Protein AF-0000000083341001 (afdb_homodimer)

Foldseek 3Di:
DDWDDDDHDIDDDDDDPVCRVVVVVVRVVLNVLLVVPPPDDPVVSSVVSVVVVVVVVVVVVVVVVVVVVVVVVVVVVVVVVVVVVVVVVVD/DDWDDDDHDIDDDDDDPVCRVVVVVVRVVLNVLLVVPPPDDPVVSSVVSVVVVVVVVVVVVVVVVVVVVVVVVVVVVVVVVVVVVVVVVVD

pLDDT: mean 90.73, std 9.86, range [52.62, 98.75]

Nearest PDB structures (foldseek):
  1t3u-assembly1_C  TM=6.783E-01  e=6.587E-04  Pseudomonas aeruginosa PAO1
  4v61-assembly1_AG  TM=4.862E-01  e=5.174E+00  Spinacia oleracea
  1t3u-assembly1_C  TM=6.821E-01  e=6.587E-04  Pseudomonas aeruginosa PAO1
  4v61-assembly1_AG  TM=4.855E-01  e=5.174E+00  Spinacia oleracea

Solvent-accessible surface area (backbone atoms only — not comparable to full-atom values): 10096 Å² total; per-residue (Å²): 115,45,79,46,75,54,95,92,43,78,47,80,39,89,60,54,79,84,49,44,65,52,48,52,49,14,48,50,52,48,52,57,50,47,62,74,46,74,85,48,56,71,57,59,31,44,49,52,42,33,36,51,50,37,34,50,37,52,49,51,53,51,52,50,53,52,50,52,51,52,50,52,51,52,49,52,50,52,50,52,52,54,54,54,53,54,53,58,65,75,93,116,46,78,47,74,54,95,92,43,76,48,78,38,88,58,55,80,86,48,45,65,53,49,52,51,13,47,52,51,47,52,56,51,46,63,74,47,74,85,48,56,71,57,60,31,45,48,51,42,32,37,50,50,38,34,51,36,53,49,49,51,51,51,49,52,51,50,51,51,50,49,51,50,51,50,52,51,53,51,53,53,53,54,54,52,54,55,57,66,77,91

Secondary structure (DSSP, 8-state):
-EEEEETTEEEEE---HHHHHHHHHHHHHHHHHHTT-TTS-HHHHHHHHHHHHHHHHHHHHHHHHHHHHHHHHHHHHHHHHHHHHHHHHH-/-EEEEETTEEEEE---HHHHHHHHHHHHHHHHHHTT-TTS-HHHHHHHHHHHHHHHHHHHHHHHHHHHHHHHHHHHHHHHHHHHHHHHHH-

InterPro domains:
  IPR007838 Cell division protein ZapA-like [PF05164] (3-80)
  IPR036192 Cell division protein ZapA-like superfamily [SSF102829] (2-81)
  IPR042233 Cell division protein ZapA, N-terminal [G3DSA:3.30.160.880] (1-46)

Sequence (182 aa):
MLTLTLMDSTFEFDCEDHEREKLIEAATMLEDKLEQLPTMKDKNKVLMTALNICFDYLTLKEDTLAYTERLEGQIQQMMTQVASESEKDSAMLTLTLMDSTFEFDCEDHEREKLIEAATMLEDKLEQLPTMKDKNKVLMTALNICFDYLTLKEDTLAYTERLEGQIQQMMTQVASESEKDSA

Structure (mmCIF, N/CA/C/O backbone):
data_AF-0000000083341001-model_v1
#
loop_
_entity.id
_entity.type
_entity.pdbx_description
1 polymer 'Cell division protein ZapA'
#
loop_
_atom_site.group_PDB
_atom_site.id
_atom_site.type_symbol
_atom_site.label_atom_id
_atom_site.label_alt_id
_atom_site.label_comp_id
_atom_site.label_asym_id
_atom_site.label_entity_id
_atom_site.label_seq_id
_atom_site.pdbx_PDB_ins_code
_atom_site.Cartn_x
_atom_site.Cartn_y
_atom_site.Cartn_z
_atom_site.occupancy
_atom_site.B_iso_or_equiv
_atom_site.auth_seq_id
_atom_site.auth_comp_id
_atom_site.auth_asym_id
_atom_site.auth_atom_id
_atom_site.pdbx_PDB_model_num
ATOM 1 N N . MET A 1 1 ? 23.734 -7.242 -5.336 1 89.31 1 MET A N 1
ATOM 2 C CA . MET A 1 1 ? 22.734 -8.219 -5.754 1 89.31 1 MET A CA 1
ATOM 3 C C . MET A 1 1 ? 22.031 -8.82 -4.543 1 89.31 1 MET A C 1
ATOM 5 O O . MET A 1 1 ? 22.656 -9.086 -3.52 1 89.31 1 MET A O 1
ATOM 9 N N . LEU A 1 2 ? 20.688 -8.891 -4.523 1 93.75 2 LEU A N 1
ATOM 10 C CA . LEU A 1 2 ? 19.875 -9.461 -3.461 1 93.75 2 LEU A CA 1
ATOM 11 C C . LEU A 1 2 ? 19.062 -10.648 -3.979 1 93.75 2 LEU A C 1
ATOM 13 O O . LEU A 1 2 ? 18.438 -10.562 -5.035 1 93.75 2 LEU A O 1
ATOM 17 N N . THR A 1 3 ? 19.25 -11.766 -3.238 1 96.5 3 THR A N 1
ATOM 18 C CA . THR A 1 3 ? 18.516 -12.969 -3.6 1 96.5 3 THR A CA 1
ATOM 19 C C . THR A 1 3 ? 17.359 -13.203 -2.623 1 96.5 3 THR A C 1
ATOM 21 O O . THR A 1 3 ? 17.562 -13.227 -1.408 1 96.5 3 THR A O 1
ATOM 24 N N . LEU A 1 4 ? 16.172 -13.352 -3.213 1 97.19 4 LEU A N 1
ATOM 25 C CA . LEU A 1 4 ? 15 -13.617 -2.385 1 97.19 4 LEU A CA 1
ATOM 26 C C . LEU A 1 4 ? 14.297 -14.898 -2.834 1 97.19 4 LEU A C 1
ATOM 28 O O . LEU A 1 4 ? 14.125 -15.125 -4.035 1 97.19 4 LEU A O 1
ATOM 32 N N . THR A 1 5 ? 13.969 -15.742 -1.81 1 96.75 5 THR A N 1
ATOM 33 C CA . THR A 1 5 ? 13.18 -16.938 -2.084 1 96.75 5 THR A CA 1
ATOM 34 C C . THR A 1 5 ? 11.773 -16.797 -1.511 1 96.75 5 THR A C 1
ATOM 36 O O . THR A 1 5 ? 11.602 -16.578 -0.311 1 96.75 5 THR A O 1
ATOM 39 N N . LEU A 1 6 ? 10.828 -16.875 -2.42 1 96.75 6 LEU A N 1
ATOM 40 C CA . LEU A 1 6 ? 9.422 -16.812 -2.059 1 96.75 6 LEU A CA 1
ATOM 41 C C . LEU A 1 6 ? 8.703 -18.094 -2.432 1 96.75 6 LEU A C 1
ATOM 43 O O . LEU A 1 6 ? 8.633 -18.453 -3.609 1 96.75 6 LEU A O 1
ATOM 47 N N . MET A 1 7 ? 8.062 -18.719 -1.38 1 94.06 7 MET A N 1
ATOM 48 C CA . MET A 1 7 ? 7.504 -20.062 -1.562 1 94.06 7 MET A CA 1
ATOM 49 C C . MET A 1 7 ? 8.539 -21 -2.168 1 94.06 7 MET A C 1
ATOM 51 O O . MET A 1 7 ? 9.578 -21.266 -1.556 1 94.06 7 MET A O 1
ATOM 55 N N . ASP A 1 8 ? 8.438 -21.406 -3.348 1 93.19 8 ASP A N 1
ATOM 56 C CA . ASP A 1 8 ? 9.398 -22.312 -3.961 1 93.19 8 ASP A CA 1
ATOM 57 C C . ASP A 1 8 ? 10.125 -21.656 -5.125 1 93.19 8 ASP A C 1
ATOM 59 O O . ASP A 1 8 ? 10.797 -22.328 -5.914 1 93.19 8 ASP A O 1
ATOM 63 N N . SER A 1 9 ? 10.047 -20.328 -5.238 1 94.75 9 SER A N 1
ATOM 64 C CA . SER A 1 9 ? 10.664 -19.562 -6.316 1 94.75 9 SER A CA 1
ATOM 65 C C . SER A 1 9 ? 11.742 -18.625 -5.781 1 94.75 9 SER A C 1
ATOM 67 O O . SER A 1 9 ? 11.57 -18.016 -4.734 1 94.75 9 SER A O 1
ATOM 69 N N . THR A 1 10 ? 12.875 -18.547 -6.562 1 96.31 10 THR A N 1
ATOM 70 C CA . THR A 1 10 ? 13.992 -17.688 -6.168 1 96.31 10 THR A CA 1
ATOM 71 C C . THR A 1 10 ? 14.203 -16.578 -7.188 1 96.31 10 THR A C 1
ATOM 73 O O . THR A 1 10 ? 14.18 -16.828 -8.398 1 96.31 10 THR A O 1
ATOM 76 N N . PHE A 1 11 ? 14.375 -15.344 -6.66 1 95.19 11 PHE A N 1
ATOM 77 C CA . PHE A 1 11 ? 14.547 -14.148 -7.484 1 95.19 11 PHE A CA 1
ATOM 78 C C . PHE A 1 11 ? 15.844 -13.43 -7.133 1 95.19 11 PHE A C 1
ATOM 80 O O . PHE A 1 11 ? 16.25 -13.406 -5.965 1 95.19 11 PHE A O 1
ATOM 87 N N . GLU A 1 12 ? 16.5 -12.805 -8.156 1 95.19 12 GLU A N 1
ATOM 88 C CA . GLU A 1 12 ? 17.688 -11.984 -7.98 1 95.19 12 GLU A CA 1
ATOM 89 C C . GLU A 1 12 ? 17.406 -10.523 -8.336 1 95.19 12 GLU A C 1
ATOM 91 O O . GLU A 1 12 ? 16.859 -10.234 -9.398 1 95.19 12 GLU A O 1
ATOM 96 N N . PHE A 1 13 ? 17.766 -9.68 -7.441 1 94.19 13 PHE A N 1
ATOM 97 C CA . PHE A 1 13 ? 17.516 -8.258 -7.625 1 94.19 13 PHE A CA 1
ATOM 98 C C . PHE A 1 13 ? 18.828 -7.473 -7.609 1 94.19 13 PHE A C 1
ATOM 100 O O . PHE A 1 13 ? 19.688 -7.699 -6.754 1 94.19 13 PHE A O 1
ATOM 107 N N . ASP A 1 14 ? 18.953 -6.629 -8.695 1 91.88 14 ASP A N 1
ATOM 108 C CA . ASP A 1 14 ? 19.953 -5.574 -8.641 1 91.88 14 ASP A CA 1
ATOM 109 C C . ASP A 1 14 ? 19.422 -4.34 -7.918 1 91.88 14 ASP A C 1
ATOM 111 O O . ASP A 1 14 ? 18.562 -3.635 -8.445 1 91.88 14 ASP A O 1
ATOM 115 N N . CYS A 1 15 ? 19.688 -4.195 -6.711 1 88.56 15 CYS A N 1
ATOM 116 C CA . CYS A 1 15 ? 19.094 -3.096 -5.953 1 88.56 15 CYS A CA 1
ATOM 117 C C . CYS A 1 15 ? 20.172 -2.217 -5.332 1 88.56 15 CYS A C 1
ATOM 119 O O . CYS A 1 15 ? 21.281 -2.68 -5.078 1 88.56 15 CYS A O 1
ATOM 121 N N . GLU A 1 16 ? 19.797 -0.986 -5.281 1 91.25 16 GLU A N 1
ATOM 122 C CA . GLU A 1 16 ? 20.641 -0.056 -4.543 1 91.25 16 GLU A CA 1
ATOM 123 C C . GLU A 1 16 ? 20.625 -0.362 -3.049 1 91.25 16 GLU A C 1
ATOM 125 O O . GLU A 1 16 ? 19.641 -0.894 -2.527 1 91.25 16 GLU A O 1
ATOM 130 N N . ASP A 1 17 ? 21.688 0.105 -2.414 1 90.75 17 ASP A N 1
ATOM 131 C CA . ASP A 1 17 ? 21.859 -0.175 -0.993 1 90.75 17 ASP A CA 1
ATOM 132 C C . ASP A 1 17 ? 20.703 0.376 -0.177 1 90.75 17 ASP A C 1
ATOM 134 O O . ASP A 1 17 ? 20.25 -0.263 0.774 1 90.75 17 ASP A O 1
ATOM 138 N N . HIS A 1 18 ? 20.172 1.451 -0.576 1 90.31 18 HIS A N 1
ATOM 139 C CA . HIS A 1 18 ? 19.141 2.131 0.21 1 90.31 18 HIS A CA 1
ATOM 140 C C . HIS A 1 18 ? 17.797 1.45 0.056 1 90.31 18 HIS A C 1
ATOM 142 O O . HIS A 1 18 ? 16.891 1.67 0.864 1 90.31 18 HIS A O 1
ATOM 148 N N . GLU A 1 19 ? 17.594 0.64 -0.913 1 92.94 19 GLU A N 1
ATOM 149 C CA . GLU A 1 19 ? 16.328 -0.044 -1.143 1 92.94 19 GLU A CA 1
ATOM 150 C C . GLU A 1 19 ? 16.359 -1.473 -0.607 1 92.94 19 GLU A C 1
ATOM 152 O O . GLU A 1 19 ? 15.32 -2.111 -0.453 1 92.94 19 GLU A O 1
ATOM 157 N N . ARG A 1 20 ? 17.469 -1.938 -0.366 1 95.06 20 ARG A N 1
ATOM 158 C CA . ARG A 1 20 ? 17.703 -3.332 0.001 1 95.06 20 ARG A CA 1
ATOM 159 C C . ARG A 1 20 ? 16.844 -3.723 1.208 1 95.06 20 ARG A C 1
ATOM 161 O O . ARG A 1 20 ? 16.141 -4.73 1.178 1 95.06 20 ARG A O 1
ATOM 168 N N . GLU A 1 21 ? 17 -2.992 2.285 1 95.69 21 GLU A N 1
ATOM 169 C CA . GLU A 1 21 ? 16.25 -3.285 3.51 1 95.69 21 GLU A CA 1
ATOM 170 C C . GLU A 1 21 ? 14.75 -3.283 3.256 1 95.69 21 GLU A C 1
ATOM 172 O O . GLU A 1 21 ? 14.031 -4.145 3.766 1 95.69 21 GLU A O 1
ATOM 177 N N . LYS A 1 22 ? 14.289 -2.336 2.527 1 96.62 22 LYS A N 1
ATOM 178 C CA . LYS A 1 22 ? 12.867 -2.232 2.221 1 96.62 22 LYS A CA 1
ATOM 179 C C . LYS A 1 22 ? 12.398 -3.426 1.396 1 96.62 22 LYS A C 1
ATOM 181 O O . LYS A 1 22 ? 11.281 -3.92 1.592 1 96.62 22 LYS A O 1
ATOM 186 N N . LEU A 1 23 ? 13.234 -3.861 0.488 1 97.19 23 LEU A N 1
ATOM 187 C CA . LEU A 1 23 ? 12.898 -5.027 -0.324 1 97.19 23 LEU A CA 1
ATOM 188 C C . LEU A 1 23 ? 12.805 -6.281 0.538 1 97.19 23 LEU A C 1
ATOM 190 O O . LEU A 1 23 ? 11.93 -7.121 0.322 1 97.19 23 LEU A O 1
ATOM 194 N N . ILE A 1 24 ? 13.656 -6.406 1.471 1 97.69 24 ILE A N 1
ATOM 195 C CA . ILE A 1 24 ? 13.633 -7.531 2.398 1 97.69 24 ILE A CA 1
ATOM 196 C C . ILE A 1 24 ? 12.367 -7.48 3.246 1 97.69 24 ILE A C 1
ATOM 198 O O . ILE A 1 24 ? 11.719 -8.508 3.469 1 97.69 24 ILE A O 1
ATOM 202 N N . GLU A 1 25 ? 12.047 -6.336 3.701 1 98.12 25 GLU A N 1
ATOM 203 C CA . GLU A 1 25 ? 10.812 -6.152 4.461 1 98.12 25 GLU A CA 1
ATOM 204 C C . GLU A 1 25 ? 9.586 -6.516 3.627 1 98.12 25 GLU A C 1
ATOM 206 O O . GLU A 1 25 ? 8.648 -7.133 4.129 1 98.12 25 GLU A O 1
ATOM 211 N N . ALA A 1 26 ? 9.578 -6.051 2.402 1 98.44 26 ALA A N 1
ATOM 212 C CA . ALA A 1 26 ? 8.5 -6.375 1.48 1 98.44 26 ALA A CA 1
ATOM 213 C C . ALA A 1 26 ? 8.352 -7.883 1.313 1 98.44 26 ALA A C 1
ATOM 215 O O . ALA A 1 26 ? 7.234 -8.414 1.341 1 98.44 26 ALA A O 1
ATOM 216 N N . ALA A 1 27 ? 9.461 -8.562 1.134 1 98.44 27 ALA A N 1
ATOM 217 C CA . ALA A 1 27 ? 9.461 -10.016 1.004 1 98.44 27 ALA A CA 1
ATOM 218 C C . ALA A 1 27 ? 8.898 -10.68 2.26 1 98.44 27 ALA A C 1
ATOM 220 O O . ALA A 1 27 ? 8.102 -11.617 2.172 1 98.44 27 ALA A O 1
ATOM 221 N N . THR A 1 28 ? 9.336 -10.234 3.391 1 98.25 28 THR A N 1
ATOM 222 C CA . THR A 1 28 ? 8.867 -10.75 4.672 1 98.25 28 THR A CA 1
ATOM 223 C C . THR A 1 28 ? 7.363 -10.539 4.82 1 98.25 28 THR A C 1
ATOM 225 O O . THR A 1 28 ? 6.645 -11.438 5.25 1 98.25 28 THR A O 1
ATOM 228 N N . MET A 1 29 ? 6.914 -9.352 4.465 1 98.44 29 MET A N 1
ATOM 229 C CA . MET A 1 29 ? 5.484 -9.039 4.5 1 98.44 29 MET A CA 1
ATOM 230 C C . MET A 1 29 ? 4.699 -10 3.615 1 98.44 29 MET A C 1
ATOM 232 O O . MET A 1 29 ? 3.662 -10.523 4.027 1 98.44 29 MET A O 1
ATOM 236 N N . LEU A 1 30 ? 5.176 -10.18 2.404 1 98.5 30 LEU A N 1
ATOM 237 C CA . LEU A 1 30 ? 4.512 -11.086 1.473 1 98.5 30 LEU A CA 1
ATOM 238 C C . LEU A 1 30 ? 4.453 -12.5 2.037 1 98.5 30 LEU A C 1
ATOM 240 O O . LEU A 1 30 ? 3.402 -13.141 2.006 1 98.5 30 LEU A O 1
ATOM 244 N N . GLU A 1 31 ? 5.52 -13 2.58 1 97.12 31 GLU A N 1
ATOM 245 C CA . GLU A 1 31 ? 5.566 -14.336 3.17 1 97.12 31 GLU A CA 1
ATOM 246 C C . GLU A 1 31 ? 4.551 -14.469 4.305 1 97.12 31 GLU A C 1
ATOM 248 O O . GLU A 1 31 ? 3.861 -15.484 4.402 1 97.12 31 GLU A O 1
ATOM 253 N N . ASP A 1 32 ? 4.516 -13.523 5.125 1 97.31 32 ASP A N 1
ATOM 254 C CA . ASP A 1 32 ? 3.572 -13.523 6.238 1 97.31 32 ASP A CA 1
ATOM 255 C C . ASP A 1 32 ? 2.131 -13.578 5.738 1 97.31 32 ASP A C 1
ATOM 257 O O . ASP A 1 32 ? 1.303 -14.297 6.297 1 97.31 32 ASP A O 1
ATOM 261 N N . LYS A 1 33 ? 1.855 -12.844 4.734 1 96.94 33 LYS A N 1
ATOM 262 C CA . LYS A 1 33 ? 0.501 -12.789 4.191 1 96.94 33 LYS A CA 1
ATOM 263 C C . LYS A 1 33 ? 0.133 -14.094 3.496 1 96.94 33 LYS A C 1
ATOM 265 O O . LYS A 1 33 ? -1.021 -14.523 3.541 1 96.94 33 LYS A O 1
ATOM 270 N N . LEU A 1 34 ? 1.081 -14.602 2.812 1 97 34 LEU A N 1
ATOM 271 C CA . LEU A 1 34 ? 0.865 -15.883 2.158 1 97 34 LEU A CA 1
ATOM 272 C C . LEU A 1 34 ? 0.53 -16.969 3.18 1 97 34 LEU A C 1
ATOM 274 O O . LEU A 1 34 ? -0.275 -17.859 2.904 1 97 34 LEU A O 1
ATOM 278 N N . GLU A 1 35 ? 1.091 -16.891 4.328 1 94 35 GLU A N 1
ATOM 279 C CA . GLU A 1 35 ? 0.898 -17.875 5.387 1 94 35 GLU A CA 1
ATOM 280 C C . GLU A 1 35 ? -0.522 -17.812 5.945 1 94 35 GLU A C 1
ATOM 282 O O . GLU A 1 35 ? -0.975 -18.75 6.605 1 94 35 GLU A O 1
ATOM 287 N N . GLN A 1 36 ? -1.185 -16.812 5.629 1 92.5 36 GLN A N 1
ATOM 288 C CA . GLN A 1 36 ? -2.545 -16.641 6.129 1 92.5 36 GLN A CA 1
ATOM 289 C C . GLN A 1 36 ? -3.543 -17.438 5.285 1 92.5 36 GLN A C 1
ATOM 291 O O . GLN A 1 36 ? -4.695 -17.609 5.684 1 92.5 36 GLN A O 1
ATOM 296 N N . LEU A 1 37 ? -3.162 -17.859 4.113 1 91.38 37 LEU A N 1
ATOM 297 C CA . LEU A 1 37 ? -4.004 -18.641 3.225 1 91.38 37 LEU A CA 1
ATOM 298 C C . LEU A 1 37 ? -3.4 -20.031 2.994 1 91.38 37 LEU A C 1
ATOM 300 O O . LEU A 1 37 ? -3.045 -20.375 1.865 1 91.38 37 LEU A O 1
ATOM 304 N N . PRO A 1 38 ? -3.428 -20.906 3.943 1 83.75 38 PRO A N 1
ATOM 305 C CA . PRO A 1 38 ? -2.67 -22.156 3.883 1 83.75 38 PRO A CA 1
ATOM 306 C C . PRO A 1 38 ? -3.336 -23.219 3 1 83.75 38 PRO A C 1
ATOM 308 O O . PRO A 1 38 ? -2.658 -24.094 2.467 1 83.75 38 PRO A O 1
ATOM 311 N N . THR A 1 39 ? -4.547 -23.172 2.758 1 86.62 39 THR A N 1
ATOM 312 C CA . THR A 1 39 ? -5.238 -24.281 2.113 1 86.62 39 THR A CA 1
ATOM 313 C C . THR A 1 39 ? -5.43 -24.016 0.625 1 86.62 39 THR A C 1
ATOM 315 O O . THR A 1 39 ? -5.852 -24.891 -0.125 1 86.62 39 THR A O 1
ATOM 318 N N . MET A 1 40 ? -5.035 -22.953 0.126 1 86.19 40 MET A N 1
ATOM 319 C CA . MET A 1 40 ? -5.262 -22.578 -1.27 1 86.19 40 MET A CA 1
ATOM 320 C C . MET A 1 40 ? -4.125 -23.078 -2.154 1 86.19 40 MET A C 1
ATOM 322 O O . MET A 1 40 ? -2.98 -23.172 -1.706 1 86.19 40 MET A O 1
ATOM 326 N N . LYS A 1 41 ? -4.527 -23.453 -3.42 1 89.5 41 LYS A N 1
ATOM 327 C CA . LYS A 1 41 ? -3.482 -23.766 -4.387 1 89.5 41 LYS A CA 1
ATOM 328 C C . LYS A 1 41 ? -2.494 -22.609 -4.527 1 89.5 41 LYS A C 1
ATOM 330 O O . LYS A 1 41 ? -2.875 -21.438 -4.402 1 89.5 41 LYS A O 1
ATOM 335 N N . ASP A 1 42 ? -1.199 -23.016 -4.91 1 90.12 42 ASP A N 1
ATOM 336 C CA . ASP A 1 42 ? -0.099 -22.047 -4.848 1 90.12 42 ASP A CA 1
ATOM 337 C C . ASP A 1 42 ? -0.405 -20.812 -5.68 1 90.12 42 ASP A C 1
ATOM 339 O O . ASP A 1 42 ? -0.327 -19.688 -5.18 1 90.12 42 ASP A O 1
ATOM 343 N N . LYS A 1 43 ? -0.796 -20.984 -6.949 1 92.5 43 LYS A N 1
ATOM 344 C CA . LYS A 1 43 ? -1.04 -19.812 -7.805 1 92.5 43 LYS A CA 1
ATOM 345 C C . LYS A 1 43 ? -2.201 -18.984 -7.273 1 92.5 43 LYS A C 1
ATOM 347 O O . LYS A 1 43 ? -2.115 -17.75 -7.23 1 92.5 43 LYS A O 1
ATOM 352 N N . ASN A 1 44 ? -3.285 -19.641 -6.902 1 94.75 44 ASN A N 1
ATOM 353 C CA . ASN A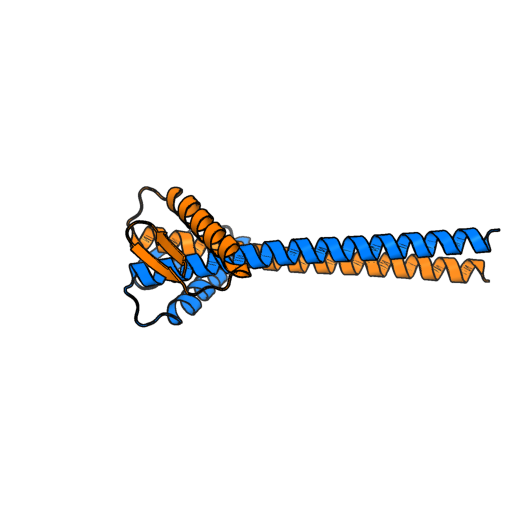 1 44 ? -4.457 -18.953 -6.375 1 94.75 44 ASN A CA 1
ATOM 354 C C . ASN A 1 44 ? -4.148 -18.234 -5.059 1 94.75 44 ASN A C 1
ATOM 356 O O . ASN A 1 44 ? -4.645 -17.141 -4.805 1 94.75 44 ASN A O 1
ATOM 360 N N . LYS A 1 45 ? -3.379 -18.906 -4.254 1 96.25 45 LYS A N 1
ATOM 361 C CA . LYS A 1 45 ? -2.938 -18.328 -2.988 1 96.25 45 LYS A CA 1
ATOM 362 C C . LYS A 1 45 ? -2.207 -17 -3.211 1 96.25 45 LYS A C 1
ATOM 364 O O . LYS A 1 45 ? -2.479 -16.016 -2.527 1 96.25 45 LYS A O 1
ATOM 369 N N . VAL A 1 46 ? -1.292 -17 -4.078 1 97.5 46 VAL A N 1
ATOM 370 C CA . VAL A 1 46 ? -0.485 -15.828 -4.367 1 97.5 46 VAL A CA 1
ATOM 371 C C . VAL A 1 46 ? -1.369 -14.727 -4.949 1 97.5 46 VAL A C 1
ATOM 373 O O . VAL A 1 46 ? -1.239 -13.555 -4.582 1 97.5 46 VAL A O 1
ATOM 376 N N . LEU A 1 47 ? -2.281 -15.094 -5.867 1 97.44 47 LEU A N 1
ATOM 377 C CA . LEU A 1 47 ? -3.18 -14.125 -6.488 1 97.44 47 LEU A CA 1
ATOM 378 C C . LEU A 1 47 ? -4.066 -13.461 -5.445 1 97.44 47 LEU A C 1
ATOM 380 O O . LEU A 1 47 ? -4.246 -12.242 -5.465 1 97.44 47 LEU A O 1
ATOM 384 N N . MET A 1 48 ? -4.562 -14.195 -4.594 1 96.94 48 MET A N 1
ATOM 385 C CA . MET A 1 48 ? -5.434 -13.68 -3.543 1 96.94 48 MET A CA 1
ATOM 386 C C . MET A 1 48 ? -4.672 -12.742 -2.609 1 96.94 48 MET A C 1
ATOM 388 O O . MET A 1 48 ? -5.176 -11.688 -2.236 1 96.94 48 MET A O 1
ATOM 392 N N . THR A 1 49 ? -3.521 -13.18 -2.225 1 98.19 49 THR A N 1
ATOM 393 C CA . THR A 1 49 ? -2.682 -12.344 -1.372 1 98.19 49 THR A CA 1
ATOM 394 C C . THR A 1 49 ? -2.354 -11.023 -2.062 1 98.19 49 THR A C 1
ATOM 396 O O . THR A 1 49 ? -2.455 -9.953 -1.45 1 98.19 49 THR A O 1
ATOM 399 N N . ALA A 1 50 ? -1.948 -11.078 -3.328 1 98.56 50 ALA A N 1
ATOM 400 C CA . ALA A 1 50 ? -1.639 -9.891 -4.113 1 98.56 50 ALA A CA 1
ATOM 401 C C . ALA A 1 50 ? -2.836 -8.945 -4.168 1 98.56 50 ALA A C 1
ATOM 403 O O . ALA A 1 50 ? -2.684 -7.727 -4.012 1 98.56 50 ALA A O 1
ATOM 404 N N . LEU A 1 51 ? -4.004 -9.523 -4.426 1 98.25 51 LEU A N 1
ATOM 405 C CA . LEU A 1 51 ? -5.223 -8.727 -4.461 1 98.25 51 LEU A CA 1
ATOM 406 C C . LEU A 1 51 ? -5.441 -8.008 -3.135 1 98.25 51 LEU A C 1
ATOM 408 O O . LEU A 1 51 ? -5.77 -6.816 -3.113 1 98.25 51 LEU A O 1
ATOM 412 N N . ASN A 1 52 ? -5.293 -8.727 -2.088 1 97.31 52 ASN A N 1
ATOM 413 C CA . ASN A 1 52 ? -5.457 -8.148 -0.757 1 97.31 52 ASN A CA 1
ATOM 414 C C . ASN A 1 52 ? -4.449 -7.031 -0.5 1 97.31 52 ASN A C 1
ATOM 416 O O . ASN A 1 52 ? -4.785 -6.02 0.118 1 97.31 52 ASN A O 1
ATOM 420 N N . ILE A 1 53 ? -3.256 -7.211 -0.917 1 98.62 53 ILE A N 1
ATOM 421 C CA . ILE A 1 53 ? -2.232 -6.188 -0.734 1 98.62 53 ILE A CA 1
ATOM 422 C C . ILE A 1 53 ? -2.588 -4.949 -1.556 1 98.62 53 ILE A C 1
ATOM 424 O O . ILE A 1 53 ? -2.393 -3.82 -1.103 1 98.62 53 ILE A O 1
ATOM 428 N N . CYS A 1 54 ? -3.059 -5.145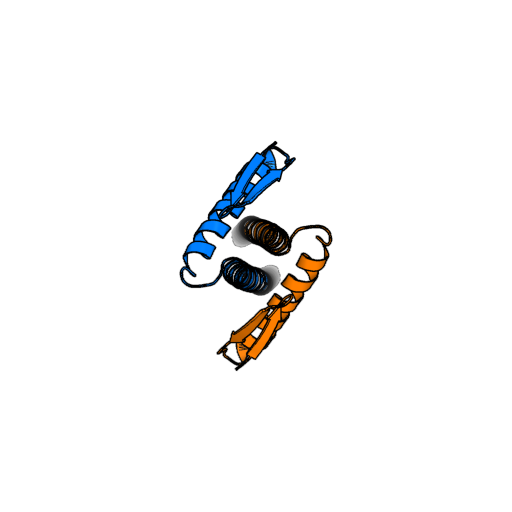 -2.783 1 98.75 54 CYS A N 1
ATOM 429 C CA . CYS A 1 54 ? -3.545 -4.02 -3.574 1 98.75 54 CYS A CA 1
ATOM 430 C C . CYS A 1 54 ? -4.645 -3.266 -2.836 1 98.75 54 CYS A C 1
ATOM 432 O O . CYS A 1 54 ? -4.656 -2.033 -2.818 1 98.75 54 CYS A O 1
ATOM 434 N N . PHE A 1 55 ? -5.559 -3.975 -2.285 1 98.19 55 PHE A N 1
ATOM 435 C CA . PHE A 1 55 ? -6.648 -3.375 -1.524 1 98.19 55 PHE A CA 1
ATOM 436 C C . PHE A 1 55 ? -6.109 -2.551 -0.362 1 98.19 55 PHE A C 1
ATOM 438 O O . PHE A 1 55 ? -6.539 -1.415 -0.146 1 98.19 55 PHE A O 1
ATOM 445 N N . ASP A 1 56 ? -5.156 -3.107 0.376 1 98.12 56 ASP A N 1
ATOM 446 C CA . ASP A 1 56 ? -4.527 -2.416 1.496 1 98.12 56 ASP A CA 1
ATOM 447 C C . ASP A 1 56 ? -3.814 -1.148 1.028 1 98.12 56 ASP A C 1
ATOM 449 O O . ASP A 1 56 ? -3.867 -0.117 1.701 1 98.12 56 ASP A O 1
ATOM 453 N N . TYR A 1 57 ? -3.107 -1.293 -0.031 1 98.5 57 TYR A N 1
ATOM 454 C CA . TYR A 1 57 ? -2.383 -0.161 -0.597 1 98.5 57 TYR A CA 1
ATOM 455 C C . TYR A 1 57 ? -3.332 0.98 -0.939 1 98.5 57 TYR A C 1
ATOM 457 O O . TYR A 1 57 ? -3.098 2.129 -0.558 1 98.5 57 TYR A O 1
ATOM 465 N N . LEU A 1 58 ? -4.375 0.678 -1.654 1 98.19 58 LEU A N 1
ATOM 466 C CA . LEU A 1 58 ? -5.348 1.682 -2.066 1 98.19 58 LEU A CA 1
ATOM 467 C C . LEU A 1 58 ? -6.039 2.301 -0.856 1 98.19 58 LEU A C 1
ATOM 469 O O . LEU A 1 58 ? -6.297 3.506 -0.833 1 98.19 58 LEU A O 1
ATOM 473 N N . THR A 1 59 ? -6.379 1.458 0.098 1 97.69 59 THR A N 1
ATOM 474 C CA . THR A 1 59 ? -6.992 1.94 1.33 1 97.69 59 THR A CA 1
ATOM 475 C C . THR A 1 59 ? -6.062 2.912 2.053 1 97.69 59 THR A C 1
ATOM 477 O O . THR A 1 59 ? -6.492 3.984 2.482 1 97.69 59 THR A O 1
ATOM 480 N N . LEU A 1 60 ? -4.809 2.533 2.197 1 97.38 60 LEU A N 1
ATOM 481 C CA . LEU A 1 60 ? -3.822 3.404 2.824 1 97.38 60 LEU A CA 1
ATOM 482 C C . LEU A 1 60 ? -3.719 4.73 2.084 1 97.38 60 LEU A C 1
ATOM 484 O O . LEU A 1 60 ? -3.67 5.793 2.707 1 97.38 60 LEU A O 1
ATOM 488 N N . LYS A 1 61 ? -3.633 4.68 0.815 1 96.81 61 LYS A N 1
ATOM 489 C CA . LYS A 1 61 ? -3.525 5.875 -0.016 1 96.81 61 LYS A CA 1
ATOM 490 C C . LYS A 1 61 ? -4.711 6.809 0.212 1 96.81 61 LYS A C 1
ATOM 492 O O . LYS A 1 61 ? -4.531 8.016 0.377 1 96.81 61 LYS A O 1
ATOM 497 N N . GLU A 1 62 ? -5.871 6.23 0.212 1 96.19 62 GLU A N 1
ATOM 498 C CA . GLU A 1 62 ? -7.09 7.016 0.417 1 96.19 62 GLU A CA 1
ATOM 499 C C . GLU A 1 62 ? -7.125 7.621 1.816 1 96.19 62 GLU A C 1
ATOM 501 O O . GLU A 1 62 ? -7.477 8.789 1.982 1 96.19 62 GLU A O 1
ATOM 506 N N . ASP A 1 63 ? -6.828 6.801 2.799 1 95.5 63 ASP A N 1
ATOM 507 C CA . ASP A 1 63 ? -6.797 7.273 4.18 1 95.5 63 ASP A CA 1
ATOM 508 C C . ASP A 1 63 ? -5.797 8.414 4.348 1 95.5 63 ASP A C 1
ATOM 510 O O . ASP A 1 63 ? -6.062 9.383 5.07 1 95.5 63 ASP A O 1
ATOM 514 N N . THR A 1 64 ? -4.66 8.273 3.76 1 94.06 64 THR A N 1
ATOM 515 C CA . THR A 1 64 ? -3.613 9.281 3.826 1 94.06 64 THR A CA 1
ATOM 516 C C . THR A 1 64 ? -4.09 10.594 3.213 1 94.06 64 THR A C 1
ATOM 518 O O . THR A 1 64 ? -3.887 11.664 3.791 1 94.06 64 THR A O 1
ATOM 521 N N . LEU A 1 65 ? -4.707 10.516 2.078 1 93.06 65 LEU A N 1
ATOM 522 C CA . LEU A 1 65 ? -5.223 11.703 1.405 1 93.06 65 LEU A CA 1
ATOM 523 C C . LEU A 1 65 ? -6.285 12.391 2.256 1 93.06 65 LEU A C 1
ATOM 525 O O . LEU A 1 65 ? -6.254 13.609 2.422 1 93.06 65 LEU A O 1
ATOM 529 N N . ALA A 1 66 ? -7.137 11.609 2.82 1 94.31 66 ALA A N 1
ATOM 530 C CA . ALA A 1 66 ? -8.195 12.148 3.666 1 94.31 66 ALA A CA 1
ATOM 531 C C . ALA A 1 66 ? -7.617 12.82 4.91 1 94.31 66 ALA A C 1
ATOM 533 O O . ALA A 1 66 ? -8.07 13.898 5.309 1 94.31 66 ALA A O 1
ATOM 534 N N . TYR A 1 67 ? -6.699 12.188 5.512 1 92.25 67 TYR A N 1
ATOM 535 C CA . TYR A 1 67 ? -6.062 12.719 6.711 1 92.25 67 TYR A CA 1
ATOM 536 C C . TYR A 1 67 ? -5.344 14.031 6.414 1 92.25 67 TYR A C 1
ATOM 538 O O . TYR A 1 67 ? -5.453 14.992 7.176 1 92.25 67 TYR A O 1
ATOM 546 N N . THR A 1 68 ? -4.582 14.023 5.383 1 89.69 68 THR A N 1
ATOM 547 C CA . THR A 1 68 ? -3.84 15.219 4.984 1 89.69 68 THR A CA 1
ATOM 548 C C . THR A 1 68 ? -4.789 16.375 4.715 1 89.69 68 THR A C 1
ATOM 550 O O . THR A 1 68 ? -4.516 17.516 5.113 1 89.69 68 THR A O 1
ATOM 553 N N . GLU A 1 69 ? -5.824 16.094 4.02 1 91.94 69 GLU A N 1
ATOM 554 C CA . GLU A 1 69 ? -6.824 17.109 3.734 1 91.94 69 GLU A CA 1
ATOM 555 C C . GLU A 1 69 ? -7.43 17.672 5.02 1 91.94 69 GLU A C 1
ATOM 557 O O . GLU A 1 69 ? -7.621 18.875 5.148 1 91.94 69 GLU A O 1
ATOM 562 N N . ARG A 1 70 ? -7.723 16.781 5.891 1 92.44 70 ARG A N 1
ATOM 563 C CA . ARG A 1 70 ? -8.281 17.188 7.172 1 92.44 70 ARG A CA 1
ATOM 564 C C . ARG A 1 70 ? -7.301 18.062 7.945 1 92.44 70 ARG A C 1
ATOM 566 O O . ARG A 1 70 ? -7.684 19.094 8.492 1 92.44 70 ARG A O 1
ATOM 573 N N . LEU A 1 71 ? -6.09 17.672 7.973 1 87.88 71 LEU A N 1
ATOM 574 C CA . LEU A 1 71 ? -5.055 18.422 8.68 1 87.88 71 LEU A CA 1
ATOM 575 C C . LEU A 1 71 ? -4.855 19.797 8.055 1 87.88 71 LEU A C 1
ATOM 577 O O . LEU A 1 71 ? -4.719 20.797 8.766 1 87.88 71 LEU A O 1
ATOM 581 N N . GLU A 1 72 ? -4.801 19.812 6.789 1 86.69 72 GLU A N 1
ATOM 582 C CA . GLU A 1 72 ? -4.66 21.078 6.078 1 86.69 72 GLU A CA 1
ATOM 583 C C . GLU A 1 72 ? -5.82 22.016 6.387 1 86.69 72 GLU A C 1
ATOM 585 O O . GLU A 1 72 ? -5.617 23.219 6.562 1 86.69 72 GLU A O 1
ATOM 590 N N . GLY A 1 73 ? -6.98 21.484 6.418 1 89.75 73 GLY A N 1
ATOM 591 C CA . GLY A 1 73 ? -8.141 22.281 6.793 1 89.75 73 GLY A CA 1
ATOM 592 C C . GLY A 1 73 ? -8.062 22.812 8.203 1 89.75 73 GLY A C 1
ATOM 593 O O . GLY A 1 73 ? -8.367 23.984 8.445 1 89.75 73 GLY A O 1
ATOM 594 N N . GLN A 1 74 ? -7.68 21.984 9.086 1 87.31 74 GLN A N 1
ATOM 595 C CA . GLN A 1 74 ? -7.531 22.391 10.484 1 87.31 74 GLN A CA 1
ATOM 596 C C . GLN A 1 74 ? -6.48 23.484 10.625 1 87.31 74 GLN A C 1
ATOM 598 O O . GLN A 1 74 ? -6.676 24.453 11.375 1 87.31 74 GLN A O 1
ATOM 603 N N . ILE A 1 75 ? -5.434 23.328 9.961 1 85.94 75 ILE A N 1
ATOM 604 C CA . ILE A 1 75 ? -4.355 24.297 9.977 1 85.94 75 ILE A CA 1
ATOM 605 C C . ILE A 1 75 ? -4.855 25.641 9.43 1 85.94 75 ILE A C 1
ATOM 607 O O . ILE A 1 75 ? -4.586 26.688 10 1 85.94 75 ILE A O 1
ATOM 611 N N . GLN A 1 76 ? -5.547 25.609 8.312 1 87 76 GLN A N 1
ATOM 612 C CA . GLN A 1 76 ? -6.094 26.812 7.703 1 87 76 GLN A CA 1
ATOM 613 C C . GLN A 1 76 ? -7.047 27.531 8.664 1 87 76 GLN A C 1
ATOM 615 O O . GLN A 1 76 ? -7.035 28.766 8.758 1 87 76 GLN A O 1
ATOM 620 N N . GLN A 1 77 ? -7.832 26.797 9.312 1 87.81 77 GLN A N 1
ATOM 621 C CA . GLN A 1 77 ? -8.766 27.359 10.281 1 87.81 77 GLN A CA 1
ATOM 622 C C . GLN A 1 77 ? -8.016 28.016 11.438 1 87.81 77 GLN A C 1
ATOM 624 O O . GLN A 1 77 ? -8.391 29.109 11.883 1 87.81 77 GLN A O 1
ATOM 629 N N . MET A 1 78 ? -7 27.344 11.977 1 83.19 78 MET A N 1
ATOM 630 C CA . MET A 1 78 ? -6.188 27.859 13.07 1 83.19 78 MET A CA 1
ATOM 631 C C . MET A 1 78 ? -5.508 29.172 12.664 1 83.19 78 MET A C 1
ATOM 633 O O . MET A 1 78 ? -5.484 30.125 13.43 1 83.19 78 MET A O 1
ATOM 637 N N . MET A 1 79 ? -5.012 29.172 11.492 1 81.62 79 MET A N 1
ATOM 638 C CA . MET A 1 79 ? -4.328 30.359 10.984 1 81.62 79 MET A CA 1
ATOM 639 C C . MET A 1 79 ? -5.301 31.516 10.82 1 81.62 79 MET A C 1
ATOM 641 O O . MET A 1 79 ? -4.957 32.656 11.109 1 81.62 79 MET A O 1
ATOM 645 N N . THR A 1 80 ? -6.488 31.281 10.312 1 85.38 80 THR A N 1
ATOM 646 C CA . THR A 1 80 ? -7.512 32.312 10.148 1 85.38 80 THR A CA 1
ATOM 647 C C . THR A 1 80 ? -7.93 32.875 11.508 1 85.38 80 THR A C 1
ATOM 649 O O . THR A 1 80 ? -8.141 34.062 11.648 1 85.38 80 THR A O 1
ATOM 652 N N . GLN A 1 81 ? -8.016 32.031 12.484 1 82.06 81 GLN A N 1
ATOM 653 C CA . GLN A 1 81 ? -8.391 32.438 13.836 1 82.06 81 GLN A CA 1
ATOM 654 C C . GLN A 1 81 ? -7.301 33.312 14.461 1 82.06 81 GLN A C 1
ATOM 656 O O . GLN A 1 81 ? -7.598 34.312 15.117 1 82.06 81 GLN A O 1
ATOM 661 N N . VAL A 1 82 ? -6.051 33.031 14.328 1 75.75 82 VAL A N 1
ATOM 662 C CA . VAL A 1 82 ? -4.914 33.781 14.859 1 75.75 82 VAL A CA 1
ATOM 663 C C . VAL A 1 82 ? -4.824 35.125 14.172 1 75.75 82 VAL A C 1
ATOM 665 O O . VAL A 1 82 ? -4.582 36.156 14.82 1 75.75 82 VAL A O 1
ATOM 668 N N . ALA A 1 83 ? -5.051 35.125 12.891 1 75.62 83 ALA A N 1
ATOM 669 C CA . ALA A 1 83 ? -5.004 36.375 12.125 1 75.62 83 ALA A CA 1
ATOM 670 C C . ALA A 1 83 ? -6.145 37.312 12.523 1 75.62 83 ALA A C 1
ATOM 672 O O . ALA A 1 83 ? -5.965 38.531 12.609 1 75.62 83 ALA A O 1
ATOM 673 N N . SER A 1 84 ? -7.324 36.781 12.781 1 79.12 84 SER A N 1
ATOM 674 C CA . SER A 1 84 ? -8.484 37.562 13.18 1 79.12 84 SER A CA 1
ATOM 675 C C . SER A 1 84 ? -8.305 38.188 14.57 1 79.12 84 SER A C 1
ATOM 677 O O . SER A 1 84 ? -8.711 39.312 14.82 1 79.12 84 SER A O 1
ATOM 679 N N . GLU A 1 85 ? -7.688 37.562 15.469 1 73.06 85 GLU A N 1
ATOM 680 C CA . GLU A 1 85 ? -7.449 38.031 16.828 1 73.06 85 GLU A CA 1
ATOM 681 C C . GLU A 1 85 ? -6.359 39.094 16.844 1 73.06 85 GLU A C 1
ATOM 683 O O . GLU A 1 85 ? -6.445 40.062 17.609 1 73.06 85 GLU A O 1
ATOM 688 N N . SER A 1 86 ? -5.418 38.969 16.062 1 69.44 86 SER A N 1
ATOM 689 C CA . SER A 1 86 ? -4.352 39.938 15.984 1 69.44 86 SER A CA 1
ATOM 690 C C . SER A 1 86 ? -4.863 41.281 15.422 1 69.44 86 SER A C 1
ATOM 692 O O . SER A 1 86 ? -4.363 42.344 15.773 1 69.44 86 SER A O 1
ATOM 694 N N . GLU A 1 87 ? -5.73 41.25 14.508 1 65.38 87 GLU A N 1
ATOM 695 C CA . GLU A 1 87 ? -6.332 42.469 13.945 1 65.38 87 GLU A CA 1
ATOM 696 C C . GLU A 1 87 ? -7.234 43.156 14.961 1 65.38 87 GLU A C 1
ATOM 698 O O . GLU A 1 87 ? -7.305 44.375 15.008 1 65.38 87 GLU A O 1
ATOM 703 N N . LYS A 1 88 ? -7.969 42.469 15.82 1 65.81 88 LYS A N 1
ATOM 704 C CA . LYS A 1 88 ? -8.828 43.031 16.844 1 65.81 88 LYS A CA 1
ATOM 705 C C . LYS A 1 88 ? -7.996 43.75 17.922 1 65.81 88 LYS A C 1
ATOM 707 O O . LYS A 1 88 ? -8.422 44.75 18.469 1 65.81 88 LYS A O 1
ATOM 712 N N . ASP A 1 89 ? -6.898 43.25 18.266 1 56.69 89 ASP A N 1
ATOM 713 C CA . ASP A 1 89 ? -6.066 43.906 19.281 1 56.69 89 ASP A CA 1
ATOM 714 C C . ASP A 1 89 ? -5.367 45.156 18.719 1 56.69 89 ASP A C 1
ATOM 716 O O . ASP A 1 89 ? -5.066 46.062 19.469 1 56.69 89 ASP A O 1
ATOM 720 N N . SER A 1 90 ? -4.984 45.094 17.516 1 55.41 90 SER A N 1
ATOM 721 C CA . SER A 1 90 ? -4.332 46.281 16.953 1 55.41 90 SER A CA 1
ATOM 722 C C . SER A 1 90 ? -5.336 47.406 16.703 1 55.41 90 SER A C 1
ATOM 724 O O . SER A 1 90 ? -4.945 48.531 16.484 1 55.41 90 SER A O 1
ATOM 726 N N . ALA A 1 91 ? -6.633 46.969 16.656 1 52.62 91 ALA A N 1
ATOM 727 C CA . ALA A 1 91 ? -7.59 48.062 16.625 1 52.62 91 ALA A CA 1
ATOM 728 C C . ALA A 1 91 ? -7.875 48.625 18.016 1 52.62 91 ALA A C 1
ATOM 730 O O . ALA A 1 91 ? -7.844 47.844 19 1 52.62 91 ALA A O 1
ATOM 731 N N . MET B 1 1 ? -22.547 -10.305 -3.303 1 89.38 1 MET B N 1
ATOM 732 C CA . MET B 1 1 ? -21.453 -11.156 -3.754 1 89.38 1 MET B CA 1
ATOM 733 C C . MET B 1 1 ? -20.75 -10.547 -4.961 1 89.38 1 MET B C 1
ATOM 735 O O . MET B 1 1 ? -21.406 -9.961 -5.832 1 89.38 1 MET B O 1
ATOM 739 N N . LEU B 1 2 ? -19.406 -10.469 -4.992 1 93.75 2 LEU B N 1
ATOM 740 C CA . LEU B 1 2 ? -18.594 -9.945 -6.082 1 93.75 2 LEU B CA 1
ATOM 741 C C . LEU B 1 2 ? -17.688 -11.031 -6.648 1 93.75 2 LEU B C 1
ATOM 743 O O . LEU B 1 2 ? -17.031 -11.758 -5.891 1 93.75 2 LEU B O 1
ATOM 747 N N . THR B 1 3 ? -17.828 -11.188 -7.988 1 96.44 3 THR B N 1
ATOM 748 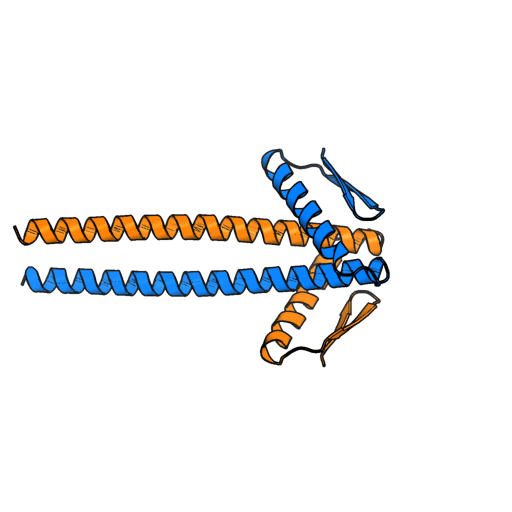C CA . THR B 1 3 ? -16.984 -12.164 -8.664 1 96.44 3 THR B CA 1
ATOM 749 C C . THR B 1 3 ? -15.852 -11.469 -9.422 1 96.44 3 THR B C 1
ATOM 751 O O . THR B 1 3 ? -16.094 -10.547 -10.203 1 96.44 3 THR B O 1
ATOM 754 N N . LEU B 1 4 ? -14.625 -11.922 -9.125 1 97.12 4 LEU B N 1
ATOM 755 C CA . LEU B 1 4 ? -13.469 -11.359 -9.812 1 97.12 4 LEU B CA 1
ATOM 756 C C . LEU B 1 4 ? -12.664 -12.453 -10.5 1 97.12 4 LEU B C 1
ATOM 758 O O . LEU B 1 4 ? -12.43 -13.516 -9.922 1 97.12 4 LEU B O 1
ATOM 762 N N . THR B 1 5 ? -12.305 -12.164 -11.781 1 96.75 5 THR B N 1
ATOM 763 C CA . THR B 1 5 ? -11.422 -13.062 -12.516 1 96.75 5 THR B CA 1
ATOM 764 C C . THR B 1 5 ? -10.055 -12.43 -12.719 1 96.75 5 THR B C 1
ATOM 766 O O . THR B 1 5 ? -9.938 -11.344 -13.281 1 96.75 5 THR B O 1
ATOM 769 N N . LEU B 1 6 ? -9.078 -13.117 -12.172 1 96.69 6 LEU B N 1
ATOM 770 C CA . LEU B 1 6 ? -7.691 -12.688 -12.289 1 96.69 6 LEU B CA 1
ATOM 771 C C . LEU B 1 6 ? -6.863 -13.734 -13.031 1 96.69 6 LEU B C 1
ATOM 773 O O . LEU B 1 6 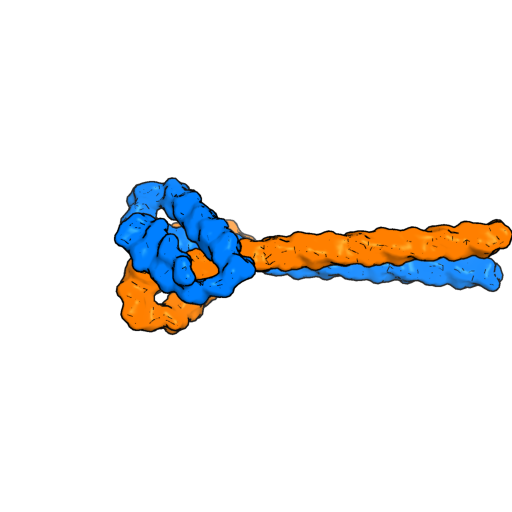? -6.727 -14.867 -12.57 1 96.69 6 LEU B O 1
ATOM 777 N N . MET B 1 7 ? -6.219 -13.242 -14.148 1 94 7 MET B N 1
ATOM 778 C CA . MET B 1 7 ? -5.559 -14.172 -15.055 1 94 7 MET B CA 1
ATOM 779 C C . MET B 1 7 ? -6.496 -15.305 -15.445 1 94 7 MET B C 1
ATOM 781 O O . MET B 1 7 ? -7.535 -15.07 -16.062 1 94 7 MET B O 1
ATOM 785 N N . ASP B 1 8 ? -6.332 -16.484 -15.023 1 93.06 8 ASP B N 1
ATOM 786 C CA . ASP B 1 8 ? -7.199 -17.594 -15.391 1 93.06 8 ASP B CA 1
ATOM 787 C C . ASP B 1 8 ? -7.938 -18.141 -14.172 1 93.06 8 ASP B C 1
ATOM 789 O O . ASP B 1 8 ? -8.531 -19.219 -14.227 1 93.06 8 ASP B O 1
ATOM 793 N N . SER B 1 9 ? -7.949 -17.406 -13.062 1 94.81 9 SER B N 1
ATOM 794 C CA . SER B 1 9 ? -8.586 -17.812 -11.812 1 94.81 9 SER B CA 1
ATOM 795 C C . SER B 1 9 ? -9.75 -16.891 -11.461 1 94.81 9 SER B C 1
ATOM 797 O O . SER B 1 9 ? -9.656 -15.672 -11.633 1 94.81 9 SER B O 1
ATOM 799 N N . THR B 1 10 ? -10.859 -17.531 -10.961 1 96.31 10 THR B N 1
ATOM 800 C CA . THR B 1 10 ? -12.047 -16.781 -10.578 1 96.31 10 THR B CA 1
ATOM 801 C C . THR B 1 10 ? -12.312 -16.891 -9.086 1 96.31 10 THR B C 1
ATOM 803 O O . THR B 1 10 ? -12.227 -17.984 -8.516 1 96.31 10 THR B O 1
ATOM 806 N N . PHE B 1 11 ? -12.594 -15.727 -8.445 1 95.12 11 PHE B N 1
ATOM 807 C CA . PHE B 1 11 ? -12.828 -15.641 -7.008 1 95.12 11 PHE B CA 1
ATOM 808 C C . PHE B 1 11 ? -14.18 -15.008 -6.715 1 95.12 11 PHE B C 1
ATOM 810 O O . PHE B 1 11 ? -14.625 -14.117 -7.438 1 95.12 11 PHE B O 1
ATOM 817 N N . GLU B 1 12 ? -14.828 -15.461 -5.609 1 95.19 12 GLU B N 1
ATOM 818 C CA . GLU B 1 12 ? -16.078 -14.891 -5.117 1 95.19 12 GLU B CA 1
ATOM 819 C C . GLU B 1 12 ? -15.891 -14.234 -3.754 1 95.19 12 GLU B C 1
ATOM 821 O O . GLU B 1 12 ? -15.328 -14.836 -2.842 1 95.19 12 GLU B O 1
ATOM 826 N N . PHE B 1 13 ? -16.359 -13.031 -3.68 1 94.19 13 PHE B N 1
ATOM 827 C CA . PHE B 1 13 ? -16.203 -12.266 -2.449 1 94.19 13 PHE B CA 1
ATOM 828 C C . PHE B 1 13 ? -17.562 -11.859 -1.892 1 94.19 13 PHE B C 1
ATOM 830 O O . PHE B 1 13 ? -18.438 -11.406 -2.635 1 94.19 13 PHE B O 1
ATOM 837 N N . ASP B 1 14 ? -17.703 -12.188 -0.555 1 91.81 14 ASP B N 1
ATOM 838 C CA . ASP B 1 14 ? -18.797 -11.547 0.193 1 91.81 14 ASP B CA 1
ATOM 839 C C . ASP B 1 14 ? -18.375 -10.18 0.71 1 91.81 14 ASP B C 1
ATOM 841 O O . ASP B 1 14 ? -17.516 -10.078 1.597 1 91.81 14 ASP B O 1
ATOM 845 N N . CYS B 1 15 ? -18.719 -9.164 0.071 1 88.56 15 CYS B N 1
ATOM 846 C CA . CYS B 1 15 ? -18.25 -7.848 0.472 1 88.56 15 CYS B CA 1
ATOM 847 C C . CYS B 1 15 ? -19.406 -6.895 0.72 1 88.56 15 CYS B C 1
ATOM 849 O O . CYS B 1 15 ? -20.484 -7.062 0.153 1 88.56 15 CYS B O 1
ATOM 851 N N . GLU B 1 16 ? -19.109 -6.066 1.659 1 91.31 16 GLU B N 1
ATOM 852 C CA . GLU B 1 16 ? -20.062 -4.977 1.888 1 91.31 16 GLU B CA 1
ATOM 853 C C . GLU B 1 16 ? -20.062 -3.998 0.715 1 91.31 16 GLU B C 1
ATOM 855 O O . GLU B 1 16 ? -19.062 -3.848 0.019 1 91.31 16 GLU B O 1
ATOM 860 N N . ASP B 1 17 ? -21.188 -3.295 0.654 1 90.81 17 ASP B N 1
ATOM 861 C CA . ASP B 1 17 ? -21.375 -2.375 -0.461 1 90.81 17 ASP B CA 1
ATOM 862 C C . ASP B 1 17 ? -20.281 -1.312 -0.498 1 90.81 17 ASP B C 1
ATOM 864 O O . ASP B 1 17 ? -19.812 -0.937 -1.572 1 90.81 17 ASP B O 1
ATOM 868 N N . HIS B 1 18 ? -19.828 -0.926 0.605 1 90.44 18 HIS B N 1
ATOM 869 C CA . HIS B 1 18 ? -18.875 0.183 0.684 1 90.44 18 HIS B CA 1
ATOM 870 C C . HIS B 1 18 ? -17.469 -0.263 0.301 1 90.44 18 HIS B C 1
ATOM 872 O O . HIS B 1 18 ? -16.609 0.569 0.003 1 90.44 18 HIS B O 1
ATOM 878 N N . GLU B 1 19 ? -17.188 -1.504 0.285 1 92.88 19 GLU B N 1
ATOM 879 C CA . GLU B 1 19 ? -15.859 -2.018 -0.057 1 92.88 19 GLU B CA 1
ATOM 880 C C . GLU B 1 19 ? -15.805 -2.492 -1.506 1 92.88 19 GLU B C 1
ATOM 882 O O . GLU B 1 19 ? -14.727 -2.691 -2.062 1 92.88 19 GLU B O 1
ATOM 887 N N . ARG B 1 20 ? -16.891 -2.68 -2.066 1 95 20 ARG B N 1
ATOM 888 C CA . ARG B 1 20 ? -17.031 -3.281 -3.389 1 95 20 ARG B CA 1
ATOM 889 C C . ARG B 1 20 ? -16.188 -2.523 -4.422 1 95 20 ARG B C 1
ATOM 891 O O . ARG B 1 20 ? -15.414 -3.127 -5.16 1 95 20 ARG B O 1
ATOM 898 N N . GLU B 1 21 ? -16.438 -1.24 -4.527 1 95.69 21 GLU B N 1
ATOM 899 C CA . GLU B 1 21 ? -15.719 -0.417 -5.496 1 95.69 21 GLU B CA 1
ATOM 900 C C . GLU B 1 21 ? -14.211 -0.5 -5.285 1 95.69 21 GLU B C 1
ATOM 902 O O . GLU B 1 21 ? -13.445 -0.59 -6.25 1 95.69 21 GLU B O 1
ATOM 907 N N . LYS B 1 22 ? -13.797 -0.441 -4.07 1 96.62 22 LYS B N 1
ATOM 908 C CA . LYS B 1 22 ? -12.375 -0.508 -3.748 1 96.62 22 LYS B CA 1
ATOM 909 C C . LYS B 1 22 ? -11.781 -1.859 -4.141 1 96.62 22 LYS B C 1
ATOM 911 O O . LYS B 1 22 ? -10.648 -1.934 -4.605 1 96.62 22 LYS B O 1
ATOM 916 N N . LEU B 1 23 ? -12.547 -2.896 -3.943 1 97.12 23 LEU B N 1
ATOM 917 C CA . LEU B 1 23 ? -12.102 -4.23 -4.328 1 97.12 23 LEU B CA 1
ATOM 918 C C . LEU B 1 23 ? -11.945 -4.336 -5.84 1 97.12 23 LEU B C 1
ATOM 920 O O . LEU B 1 23 ? -11 -4.965 -6.328 1 97.12 23 LEU B O 1
ATOM 924 N N . ILE B 1 24 ? -12.82 -3.758 -6.555 1 97.69 24 ILE B N 1
ATOM 925 C CA . ILE B 1 24 ? -12.742 -3.738 -8.016 1 97.69 24 ILE B CA 1
ATOM 926 C C . ILE B 1 24 ? -11.516 -2.951 -8.453 1 97.69 24 ILE B C 1
ATOM 928 O O . ILE B 1 24 ? -10.797 -3.371 -9.367 1 97.69 24 ILE B O 1
ATOM 932 N N . GLU B 1 25 ? -11.297 -1.856 -7.836 1 98.12 25 GLU B N 1
ATOM 933 C CA . GLU B 1 25 ? -10.117 -1.058 -8.125 1 98.12 25 GLU B CA 1
ATOM 934 C C . GLU B 1 25 ? -8.836 -1.843 -7.844 1 98.12 25 GLU B C 1
ATOM 936 O O . GLU B 1 25 ? -7.871 -1.769 -8.609 1 98.12 25 GLU B O 1
ATOM 941 N N . ALA B 1 26 ? -8.828 -2.512 -6.723 1 98.44 26 ALA B N 1
ATOM 942 C CA . ALA B 1 26 ? -7.688 -3.35 -6.359 1 98.44 26 ALA B CA 1
ATOM 943 C C . ALA B 1 26 ? -7.418 -4.41 -7.422 1 98.44 26 ALA B C 1
ATOM 945 O O . ALA B 1 26 ? -6.27 -4.633 -7.812 1 98.44 26 ALA B O 1
ATOM 946 N N . ALA B 1 27 ? -8.477 -5.051 -7.875 1 98.44 27 ALA B N 1
ATOM 947 C CA . ALA B 1 27 ? -8.359 -6.059 -8.922 1 98.44 27 ALA B CA 1
ATOM 948 C C . ALA B 1 27 ? -7.793 -5.453 -10.203 1 98.44 27 ALA B C 1
ATOM 950 O O . ALA B 1 27 ? -6.93 -6.047 -10.852 1 98.44 27 ALA B O 1
ATOM 951 N N . THR B 1 28 ? -8.312 -4.324 -10.586 1 98.25 28 THR B N 1
ATOM 952 C CA . THR B 1 28 ? -7.844 -3.615 -11.773 1 98.25 28 THR B CA 1
ATOM 953 C C . THR B 1 28 ? -6.367 -3.256 -11.641 1 98.25 28 THR B C 1
ATOM 955 O O . THR B 1 28 ? -5.594 -3.43 -12.586 1 98.25 28 THR B O 1
ATOM 958 N N . MET B 1 29 ? -5.988 -2.768 -10.469 1 98.5 29 MET B N 1
ATOM 959 C CA . MET B 1 29 ? -4.59 -2.441 -10.203 1 98.5 29 MET 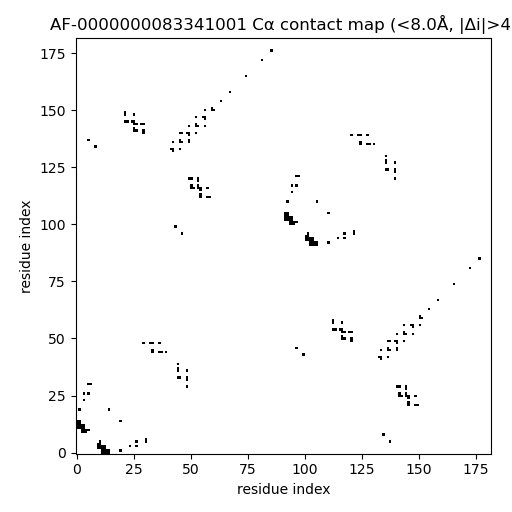B CA 1
ATOM 960 C C . MET B 1 29 ? -3.703 -3.67 -10.367 1 98.5 29 MET B C 1
ATOM 962 O O . MET B 1 29 ? -2.646 -3.6 -11 1 98.5 29 MET B O 1
ATOM 966 N N . LEU B 1 30 ? -4.117 -4.754 -9.766 1 98.5 30 LEU B N 1
ATOM 967 C CA . LEU B 1 30 ? -3.355 -5.996 -9.867 1 98.5 30 LEU B CA 1
ATOM 968 C C . LEU B 1 30 ? -3.215 -6.434 -11.32 1 98.5 30 LEU B C 1
ATOM 970 O O . LEU B 1 30 ? -2.119 -6.781 -11.766 1 98.5 30 LEU B O 1
ATOM 974 N N . GLU B 1 31 ? -4.25 -6.402 -12.086 1 97.12 31 GLU B N 1
ATOM 975 C CA . GLU B 1 31 ?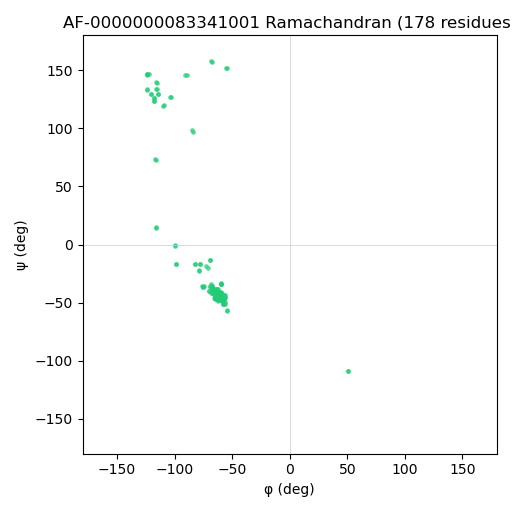 -4.223 -6.777 -13.5 1 97.12 31 GLU B CA 1
ATOM 976 C C . GLU B 1 31 ? -3.24 -5.91 -14.281 1 97.12 31 GLU B C 1
ATOM 978 O O . GLU B 1 31 ? -2.484 -6.414 -15.109 1 97.12 31 GLU B O 1
ATOM 983 N N . ASP B 1 32 ? -3.314 -4.672 -14.055 1 97.31 32 ASP B N 1
ATOM 984 C CA . ASP B 1 32 ? -2.414 -3.734 -14.719 1 97.31 32 ASP B CA 1
ATOM 985 C C . ASP B 1 32 ? -0.956 -4.055 -14.398 1 97.31 32 ASP B C 1
ATOM 987 O O . ASP B 1 32 ? -0.097 -4.004 -15.281 1 97.31 32 ASP B O 1
ATOM 991 N N . LYS B 1 33 ? -0.705 -4.359 -13.188 1 96.94 33 LYS B N 1
ATOM 992 C CA . LYS B 1 33 ? 0.66 -4.652 -12.758 1 96.94 33 LYS B CA 1
ATOM 993 C C . LYS B 1 33 ? 1.146 -5.98 -13.328 1 96.94 33 LYS B C 1
ATOM 995 O O . LYS B 1 33 ? 2.324 -6.125 -13.656 1 96.94 33 LYS B O 1
ATOM 1000 N N . LEU B 1 34 ? 0.26 -6.895 -13.328 1 96.94 34 LEU B N 1
ATOM 1001 C CA . LEU B 1 34 ? 0.593 -8.188 -13.914 1 96.94 34 LEU B CA 1
ATOM 1002 C C . LEU B 1 34 ? 0.966 -8.039 -15.391 1 96.94 34 LEU B C 1
ATOM 1004 O O . LEU B 1 34 ? 1.841 -8.75 -15.883 1 96.94 34 LEU B O 1
ATOM 1008 N N . GLU B 1 35 ? 0.369 -7.133 -16.062 1 93.94 35 GLU B N 1
ATOM 1009 C CA . GLU B 1 35 ? 0.595 -6.906 -17.484 1 93.94 35 GLU B CA 1
ATOM 1010 C C . GLU B 1 35 ? 1.985 -6.332 -17.75 1 93.94 35 GLU B C 1
ATOM 1012 O O . GLU B 1 35 ? 2.482 -6.371 -18.875 1 93.94 35 GLU B O 1
ATOM 1017 N N . GLN B 1 36 ? 2.584 -5.91 -16.734 1 92.44 36 GLN B N 1
ATOM 1018 C CA . GLN B 1 36 ? 3.91 -5.316 -16.859 1 92.44 36 GLN B CA 1
ATOM 1019 C C . GLN B 1 36 ? 4.992 -6.391 -16.922 1 92.44 36 GLN B C 1
ATOM 1021 O O . GLN B 1 36 ? 6.137 -6.109 -17.281 1 92.44 36 GLN B O 1
ATOM 1026 N N . LEU B 1 37 ? 4.688 -7.602 -16.531 1 91.19 37 LEU B N 1
ATOM 1027 C CA . LEU B 1 37 ? 5.617 -8.727 -16.562 1 91.19 37 LEU B CA 1
ATOM 1028 C C . LEU B 1 37 ? 5.121 -9.812 -17.516 1 91.19 37 LEU B C 1
ATOM 1030 O O . LEU B 1 37 ? 4.816 -10.93 -17.094 1 91.19 37 LEU B O 1
ATOM 1034 N N . PRO B 1 38 ? 5.195 -9.625 -18.812 1 83.5 38 PRO B N 1
ATOM 1035 C CA . PRO B 1 38 ? 4.535 -10.508 -19.766 1 83.5 38 PRO B CA 1
ATOM 1036 C C . PRO B 1 38 ? 5.305 -11.805 -20 1 83.5 38 PRO B C 1
ATOM 1038 O O . PRO B 1 38 ? 4.711 -12.82 -20.375 1 83.5 38 PRO B O 1
ATOM 1041 N N . THR B 1 39 ? 6.512 -11.875 -19.781 1 86.25 39 THR B N 1
ATOM 1042 C CA . THR B 1 39 ? 7.309 -13.016 -20.219 1 86.25 39 THR B CA 1
ATOM 1043 C C . THR B 1 39 ? 7.531 -13.992 -19.062 1 86.25 39 THR B C 1
ATOM 1045 O O . THR B 1 39 ? 8.039 -15.094 -19.266 1 86.25 39 THR B O 1
ATOM 1048 N N . MET B 1 40 ? 7.07 -13.75 -17.938 1 85.69 40 MET B N 1
ATOM 1049 C CA . MET B 1 40 ? 7.324 -14.594 -16.781 1 85.69 40 MET B CA 1
ATOM 1050 C C . MET B 1 40 ? 6.262 -15.672 -16.641 1 85.69 40 MET B C 1
ATOM 1052 O O . MET B 1 40 ? 5.105 -15.469 -17.031 1 85.69 40 MET B O 1
ATOM 1056 N N . LYS B 1 41 ? 6.75 -16.875 -16.125 1 89.31 41 LYS B N 1
ATOM 1057 C CA . LYS B 1 41 ? 5.77 -17.891 -15.797 1 89.31 41 LYS B CA 1
ATOM 1058 C C . LYS B 1 41 ? 4.703 -17.359 -14.844 1 89.31 41 LYS B C 1
ATOM 1060 O O . LYS B 1 41 ? 4.996 -16.5 -14 1 89.31 41 LYS B O 1
ATOM 1065 N N . ASP B 1 42 ? 3.449 -18 -14.969 1 90 42 ASP B N 1
ATOM 1066 C CA . ASP B 1 42 ? 2.279 -17.438 -14.305 1 90 42 ASP B CA 1
ATOM 1067 C C . ASP B 1 42 ? 2.52 -17.297 -12.805 1 90 42 ASP B C 1
ATOM 1069 O O . ASP B 1 42 ? 2.342 -16.203 -12.25 1 90 42 ASP B O 1
ATOM 1073 N N . LYS B 1 43 ? 2.971 -18.359 -12.133 1 92.38 43 LYS B N 1
ATOM 1074 C CA . LYS B 1 43 ? 3.154 -18.281 -10.688 1 92.38 43 LYS B CA 1
ATOM 1075 C C . LYS B 1 43 ? 4.234 -17.266 -10.32 1 92.38 43 LYS B C 1
ATOM 1077 O O . LYS B 1 43 ? 4.055 -16.469 -9.398 1 92.38 43 LYS B O 1
ATOM 1082 N N . ASN B 1 44 ? 5.355 -17.297 -11.016 1 94.69 44 ASN B N 1
ATOM 1083 C CA . ASN B 1 44 ? 6.453 -16.375 -10.773 1 94.69 44 ASN B CA 1
ATOM 1084 C C . ASN B 1 44 ? 6.047 -14.93 -11.062 1 94.69 44 ASN B C 1
ATOM 1086 O O . ASN B 1 44 ? 6.445 -14.016 -10.344 1 94.69 44 ASN B O 1
ATOM 1090 N N . LYS B 1 45 ? 5.297 -14.766 -12.102 1 96.25 45 LYS B N 1
ATOM 1091 C CA . LYS B 1 45 ? 4.773 -13.453 -12.461 1 96.25 45 LYS B CA 1
ATOM 1092 C C . LYS B 1 45 ? 3.949 -12.859 -11.328 1 96.25 45 LYS B C 1
ATOM 1094 O O . LYS B 1 45 ? 4.125 -11.688 -10.969 1 96.25 45 LYS B O 1
ATOM 1099 N N . VAL B 1 46 ? 3.068 -13.602 -10.82 1 97.44 46 VAL B N 1
ATOM 1100 C CA . VAL B 1 46 ? 2.184 -13.148 -9.75 1 97.44 46 VAL B CA 1
ATOM 1101 C C . VAL B 1 46 ? 3 -12.852 -8.492 1 97.44 46 VAL B C 1
ATOM 1103 O O . VAL B 1 46 ? 2.77 -11.852 -7.816 1 97.44 46 VAL B O 1
ATOM 1106 N N . LEU B 1 47 ? 3.965 -13.734 -8.172 1 97.38 47 LEU B N 1
ATOM 1107 C CA . LEU B 1 47 ? 4.805 -13.555 -6.992 1 97.38 47 LEU B CA 1
ATOM 1108 C C . LEU B 1 47 ? 5.613 -12.266 -7.09 1 97.38 47 LEU B C 1
ATOM 1110 O O . LEU B 1 47 ? 5.699 -11.508 -6.117 1 97.38 47 LEU B O 1
ATOM 1114 N N . MET B 1 48 ? 6.129 -12.023 -8.18 1 96.94 48 MET B N 1
ATOM 1115 C CA . MET B 1 48 ? 6.926 -10.828 -8.406 1 96.94 48 MET B CA 1
ATOM 1116 C C . MET B 1 48 ? 6.066 -9.57 -8.289 1 96.94 48 MET B C 1
ATOM 1118 O O . MET B 1 48 ? 6.477 -8.586 -7.68 1 96.94 48 MET B O 1
ATOM 1122 N N . THR B 1 49 ? 4.949 -9.625 -8.906 1 98.19 49 THR B N 1
ATOM 1123 C CA . THR B 1 49 ? 4.023 -8.5 -8.828 1 98.19 49 THR B CA 1
ATOM 1124 C C . THR B 1 49 ? 3.619 -8.242 -7.379 1 98.19 49 THR B C 1
ATOM 1126 O O . THR B 1 49 ? 3.617 -7.09 -6.926 1 98.19 49 THR B O 1
ATOM 1129 N N . ALA B 1 50 ? 3.254 -9.281 -6.641 1 98.56 50 ALA B N 1
ATOM 1130 C CA . ALA B 1 50 ? 2.881 -9.172 -5.23 1 98.56 50 ALA B CA 1
ATOM 1131 C C . ALA B 1 50 ? 4.004 -8.539 -4.414 1 98.56 50 ALA B C 1
ATOM 1133 O O . ALA B 1 50 ? 3.754 -7.676 -3.572 1 98.56 50 ALA B O 1
ATOM 1134 N N . LEU B 1 51 ? 5.227 -9.016 -4.664 1 98.31 51 LEU B N 1
ATOM 1135 C CA . LEU B 1 51 ? 6.387 -8.453 -3.977 1 98.31 51 LEU B CA 1
ATOM 1136 C C . LEU B 1 51 ? 6.5 -6.957 -4.242 1 98.31 51 LEU B C 1
ATOM 1138 O O . LEU B 1 51 ? 6.734 -6.172 -3.318 1 98.31 51 LEU B O 1
ATOM 1142 N N . ASN B 1 52 ? 6.367 -6.598 -5.465 1 97.38 52 ASN B N 1
ATOM 1143 C CA . ASN B 1 52 ? 6.438 -5.195 -5.848 1 97.38 52 ASN B CA 1
ATOM 1144 C C . ASN B 1 52 ? 5.344 -4.371 -5.172 1 97.38 52 ASN B C 1
ATOM 1146 O O . ASN B 1 52 ? 5.578 -3.234 -4.762 1 97.38 52 ASN B O 1
ATOM 1150 N N . ILE B 1 53 ? 4.176 -4.902 -5.094 1 98.62 53 ILE B N 1
ATOM 1151 C CA . ILE B 1 53 ? 3.07 -4.203 -4.445 1 98.62 53 ILE B CA 1
ATOM 1152 C C . ILE B 1 53 ? 3.363 -4.039 -2.957 1 98.62 53 ILE B C 1
ATOM 1154 O O . ILE B 1 53 ? 3.066 -2.998 -2.369 1 98.62 53 ILE B O 1
ATOM 1158 N N . CYS B 1 54 ? 3.889 -5.074 -2.312 1 98.75 54 CYS B N 1
ATOM 1159 C CA . CYS B 1 54 ? 4.316 -4.949 -0.924 1 98.75 54 CYS B CA 1
ATOM 1160 C C . CYS B 1 54 ? 5.328 -3.822 -0.763 1 98.75 54 CYS B C 1
ATOM 1162 O O . CYS B 1 54 ? 5.246 -3.039 0.184 1 98.75 54 CYS B O 1
ATOM 1164 N N . PHE B 1 55 ? 6.277 -3.768 -1.619 1 98.19 55 PHE B N 1
ATOM 1165 C CA . PHE B 1 55 ? 7.293 -2.719 -1.59 1 98.19 55 PHE B CA 1
ATOM 1166 C C . PHE B 1 55 ? 6.648 -1.342 -1.697 1 98.19 55 PHE B C 1
ATOM 1168 O O . PHE B 1 55 ? 6.984 -0.433 -0.934 1 98.19 55 PHE B O 1
ATOM 1175 N N . ASP B 1 56 ? 5.715 -1.19 -2.637 1 98.12 56 ASP B N 1
ATOM 1176 C CA . ASP B 1 56 ? 4.996 0.065 -2.824 1 98.12 56 ASP B CA 1
ATOM 1177 C C . ASP B 1 56 ? 4.207 0.438 -1.569 1 98.12 56 ASP B C 1
ATOM 1179 O O . ASP B 1 56 ? 4.16 1.608 -1.185 1 98.12 56 ASP B O 1
ATOM 1183 N N . TYR B 1 57 ? 3.551 -0.525 -1.046 1 98.5 57 TYR B N 1
ATOM 1184 C CA . TYR B 1 57 ? 2.764 -0.313 0.164 1 98.5 57 TYR B CA 1
ATOM 1185 C C . TYR B 1 57 ? 3.637 0.201 1.301 1 98.5 57 TYR B C 1
ATOM 1187 O O . TYR B 1 57 ? 3.303 1.195 1.949 1 98.5 57 TYR B O 1
ATOM 1195 N N . LEU B 1 58 ? 4.727 -0.465 1.556 1 98.25 58 LEU B N 1
ATOM 1196 C CA . LEU B 1 58 ? 5.637 -0.088 2.631 1 98.25 58 LEU B CA 1
ATOM 1197 C C . LEU B 1 58 ? 6.234 1.292 2.381 1 98.25 58 LEU B C 1
ATOM 1199 O O . LEU B 1 58 ? 6.402 2.08 3.314 1 98.25 58 LEU B O 1
ATOM 1203 N N . THR B 1 59 ? 6.602 1.53 1.141 1 97.69 59 THR B N 1
ATOM 1204 C CA . THR B 1 59 ? 7.133 2.836 0.767 1 97.69 59 THR B CA 1
ATOM 1205 C C . THR B 1 59 ? 6.109 3.934 1.036 1 97.69 59 THR B C 1
ATOM 1207 O O . THR B 1 59 ? 6.441 4.969 1.618 1 97.69 59 THR B O 1
ATOM 1210 N N . LEU B 1 60 ? 4.875 3.717 0.608 1 97.38 60 LEU B N 1
ATOM 1211 C CA . LEU B 1 60 ? 3.803 4.676 0.858 1 97.38 60 LEU B CA 1
ATOM 1212 C C . LEU B 1 60 ? 3.625 4.914 2.354 1 97.38 60 LEU B C 1
ATOM 1214 O O . LEU B 1 60 ? 3.469 6.059 2.789 1 97.38 60 LEU B O 1
ATOM 1218 N N . LYS B 1 61 ? 3.584 3.885 3.09 1 96.88 61 LYS B N 1
ATOM 1219 C CA . LYS B 1 61 ? 3.414 3.973 4.539 1 96.88 61 LYS B CA 1
ATOM 1220 C C . LYS B 1 61 ? 4.516 4.82 5.168 1 96.88 61 LYS B C 1
ATOM 1222 O O . LYS B 1 61 ? 4.238 5.688 6.004 1 96.88 61 LYS B O 1
ATOM 1227 N N . GLU B 1 62 ? 5.719 4.547 4.77 1 96.25 62 GLU B N 1
ATOM 1228 C CA . GLU B 1 62 ? 6.859 5.289 5.293 1 96.25 62 GLU B CA 1
ATOM 1229 C C . GLU B 1 62 ? 6.793 6.762 4.895 1 96.25 62 GLU B C 1
ATOM 1231 O O . GLU B 1 62 ? 7.047 7.645 5.715 1 96.25 62 GLU B O 1
ATOM 1236 N N . ASP B 1 63 ? 6.523 7 3.625 1 95.62 63 ASP B N 1
ATOM 1237 C CA . ASP B 1 63 ? 6.402 8.367 3.129 1 95.62 63 ASP B CA 1
ATOM 1238 C C . ASP B 1 63 ? 5.305 9.125 3.875 1 95.62 63 ASP B C 1
ATOM 1240 O O . ASP B 1 63 ? 5.461 10.312 4.184 1 95.62 63 ASP B O 1
ATOM 1244 N N . THR B 1 64 ? 4.207 8.492 4.09 1 94.19 64 THR B N 1
ATOM 1245 C CA . THR B 1 64 ? 3.078 9.086 4.793 1 94.19 64 THR B CA 1
ATOM 1246 C C . THR B 1 64 ? 3.471 9.461 6.219 1 94.19 64 THR B C 1
ATOM 1248 O O . THR B 1 64 ? 3.158 10.562 6.68 1 94.19 64 THR B O 1
ATOM 1251 N N . LEU B 1 65 ? 4.133 8.57 6.887 1 93.19 65 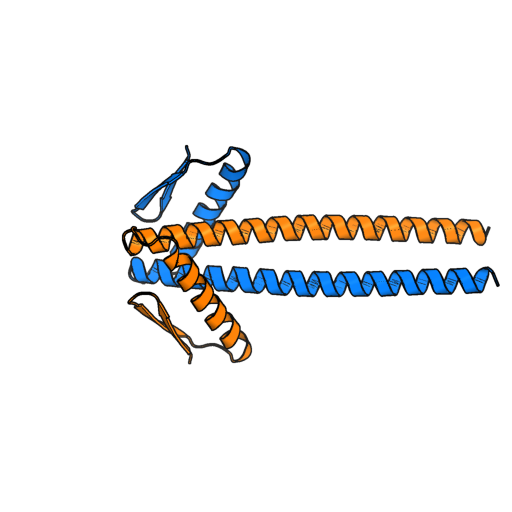LEU B N 1
ATOM 1252 C CA . LEU B 1 65 ? 4.574 8.828 8.25 1 93.19 65 LEU B CA 1
ATOM 1253 C C . LEU B 1 65 ? 5.539 10.008 8.297 1 93.19 65 LEU B C 1
ATOM 1255 O O . LEU B 1 65 ? 5.402 10.898 9.141 1 93.19 65 LEU B O 1
ATOM 1259 N N . ALA B 1 66 ? 6.441 10.039 7.375 1 94.44 66 ALA B N 1
ATOM 1260 C CA . ALA B 1 66 ? 7.418 11.125 7.309 1 94.44 66 ALA B CA 1
ATOM 1261 C C . ALA B 1 66 ? 6.734 12.453 7.023 1 94.44 66 ALA B C 1
ATOM 1263 O O . ALA B 1 66 ? 7.074 13.477 7.629 1 94.44 66 ALA B O 1
ATOM 1264 N N . TYR B 1 67 ? 5.84 12.461 6.121 1 92.19 67 TYR B N 1
ATOM 1265 C CA . TYR B 1 67 ? 5.109 13.672 5.754 1 92.19 67 TYR B CA 1
ATOM 1266 C C . TYR B 1 67 ? 4.293 14.195 6.93 1 92.19 67 TYR B C 1
ATOM 1268 O O . TYR B 1 67 ? 4.289 15.398 7.203 1 92.19 67 TYR B O 1
ATOM 1276 N N . THR B 1 68 ? 3.588 13.312 7.543 1 89.69 68 THR B N 1
ATOM 1277 C CA . THR B 1 68 ? 2.762 13.688 8.688 1 89.69 68 THR B CA 1
ATOM 1278 C C . THR B 1 68 ? 3.615 14.281 9.797 1 89.69 68 THR B C 1
ATOM 1280 O O . THR B 1 68 ? 3.23 15.273 10.422 1 89.69 68 THR B O 1
ATOM 1283 N N . GLU B 1 69 ? 4.699 13.648 10.047 1 91.88 69 GLU B N 1
ATOM 1284 C CA . GLU B 1 69 ? 5.617 14.148 11.07 1 91.88 69 GLU B CA 1
ATOM 1285 C C . GLU B 1 69 ? 6.121 15.547 10.727 1 91.88 69 GLU B C 1
ATOM 1287 O O . GLU B 1 69 ? 6.199 16.422 11.594 1 91.88 69 GLU B O 1
ATOM 1292 N N . ARG B 1 70 ? 6.453 15.688 9.5 1 92.5 70 ARG B N 1
ATOM 1293 C CA . ARG B 1 70 ? 6.93 16.984 9.039 1 92.5 70 ARG B CA 1
ATOM 1294 C C . ARG B 1 70 ? 5.848 18.047 9.188 1 92.5 70 ARG B C 1
ATOM 1296 O O . ARG B 1 70 ? 6.117 19.156 9.672 1 92.5 70 ARG B O 1
ATOM 1303 N N . LEU B 1 71 ? 4.676 17.75 8.805 1 87.94 71 LEU B N 1
ATOM 1304 C CA . LEU B 1 71 ? 3.551 18.672 8.898 1 87.94 71 LEU B CA 1
ATOM 1305 C C . LEU B 1 71 ? 3.252 19.016 10.352 1 87.94 71 LEU B C 1
ATOM 1307 O O . LEU B 1 71 ? 3.004 20.188 10.672 1 87.94 71 LEU B O 1
ATOM 1311 N N . GLU B 1 72 ? 3.25 18.047 11.148 1 86.69 72 GLU B N 1
ATOM 1312 C CA . GLU B 1 72 ? 3.021 18.266 12.578 1 86.69 72 GLU B CA 1
ATOM 1313 C C . GLU B 1 72 ? 4.082 19.188 13.164 1 86.69 72 GLU B C 1
ATOM 1315 O O . GLU B 1 72 ? 3.768 20.062 13.984 1 86.69 72 GLU B O 1
ATOM 1320 N N . GLY B 1 73 ? 5.285 18.969 12.789 1 89.94 73 GLY B N 1
ATOM 1321 C CA . GLY B 1 73 ? 6.352 19.859 13.227 1 89.94 73 GLY B CA 1
ATOM 1322 C C . GLY B 1 73 ? 6.168 21.297 12.766 1 89.94 73 GLY B C 1
ATOM 1323 O O . GLY B 1 73 ? 6.367 22.234 13.539 1 89.94 73 GLY B O 1
ATOM 1324 N N . GLN B 1 74 ? 5.832 21.422 11.547 1 87.44 74 GLN B N 1
ATOM 1325 C CA . GLN B 1 74 ? 5.598 22.75 10.977 1 87.44 74 GLN B CA 1
ATOM 1326 C C . GLN B 1 74 ? 4.445 23.453 11.688 1 87.44 74 GLN B C 1
ATOM 1328 O O . GLN B 1 74 ? 4.523 24.656 11.977 1 87.44 74 GLN B O 1
ATOM 1333 N N . ILE B 1 75 ? 3.449 22.734 11.938 1 86 75 ILE B N 1
ATOM 1334 C CA . ILE B 1 75 ? 2.281 23.266 12.633 1 86 75 ILE B CA 1
ATOM 1335 C C . ILE B 1 75 ? 2.676 23.719 14.039 1 86 75 ILE B C 1
ATOM 1337 O O . ILE B 1 75 ? 2.287 24.797 14.484 1 86 75 ILE B O 1
ATOM 1341 N N . GLN B 1 76 ? 3.416 22.891 14.758 1 86.94 76 GLN B N 1
ATOM 1342 C CA . GLN B 1 76 ? 3.869 23.219 16.109 1 86.94 76 GLN B CA 1
ATOM 1343 C C . GLN B 1 76 ? 4.715 24.484 16.109 1 86.94 76 GLN B C 1
ATOM 1345 O O . GLN B 1 76 ? 4.586 25.328 17 1 86.94 76 GLN B O 1
ATOM 1350 N N . GLN B 1 77 ? 5.543 24.609 15.156 1 88.19 77 GLN B N 1
ATOM 1351 C CA . GLN B 1 77 ? 6.379 25.797 15.031 1 88.19 77 GLN B CA 1
ATOM 1352 C C . GLN B 1 77 ? 5.527 27.047 14.789 1 88.19 77 GLN B C 1
ATOM 1354 O O . GLN B 1 77 ? 5.785 28.094 15.375 1 88.19 77 GLN B O 1
ATOM 1359 N N . MET B 1 78 ? 4.559 26.953 13.875 1 83.44 78 MET B N 1
ATOM 1360 C CA . MET B 1 78 ? 3.658 28.062 13.562 1 83.44 78 MET B CA 1
ATOM 1361 C C . MET B 1 78 ? 2.877 28.484 14.805 1 83.44 78 MET B C 1
ATOM 1363 O O . MET B 1 78 ? 2.734 29.688 15.062 1 83.44 78 MET B O 1
ATOM 1367 N N . MET B 1 79 ? 2.428 27.531 15.508 1 81.69 79 MET B N 1
ATOM 1368 C CA . MET B 1 79 ? 1.659 27.812 16.719 1 81.69 79 MET B CA 1
ATOM 1369 C C . MET B 1 79 ? 2.527 28.5 17.766 1 81.69 79 MET B C 1
ATOM 1371 O O . MET B 1 79 ? 2.068 29.406 18.469 1 81.69 79 MET B O 1
ATOM 1375 N N . THR B 1 80 ? 3.754 28.047 17.953 1 85.38 80 THR B N 1
ATOM 1376 C CA . THR B 1 80 ? 4.684 28.656 18.906 1 85.38 80 THR B CA 1
ATOM 1377 C C . THR B 1 80 ? 4.996 30.094 18.516 1 85.38 80 THR B C 1
ATOM 1379 O O . THR B 1 80 ? 5.082 30.969 19.375 1 85.38 80 THR B O 1
ATOM 1382 N N . GLN B 1 81 ? 5.117 30.328 17.25 1 82.25 81 GLN B N 1
ATOM 1383 C CA . GLN B 1 81 ? 5.402 31.672 16.75 1 82.25 81 GLN B CA 1
ATOM 1384 C C . GLN B 1 81 ? 4.215 32.594 16.984 1 82.25 81 GLN B C 1
ATOM 1386 O O . GLN B 1 81 ? 4.395 33.781 17.375 1 82.25 81 GLN B O 1
ATOM 1391 N N . VAL B 1 82 ? 3 32.219 16.781 1 75.75 82 VAL B N 1
ATOM 1392 C CA . VAL B 1 82 ? 1.779 33 16.969 1 75.75 82 VAL B CA 1
ATOM 1393 C C . VAL B 1 82 ? 1.591 33.312 18.453 1 75.75 82 VAL B C 1
ATOM 1395 O O . VAL B 1 82 ? 1.235 34.438 18.828 1 75.75 82 VAL B O 1
ATOM 1398 N N . ALA B 1 83 ? 1.868 32.312 19.25 1 75.5 83 ALA B N 1
ATOM 1399 C CA . ALA B 1 83 ? 1.734 32.5 20.703 1 75.5 83 ALA B CA 1
ATOM 1400 C C . ALA B 1 83 ? 2.771 33.469 21.234 1 75.5 83 ALA B C 1
ATOM 1402 O O . ALA B 1 83 ? 2.475 34.281 22.109 1 75.5 83 ALA B O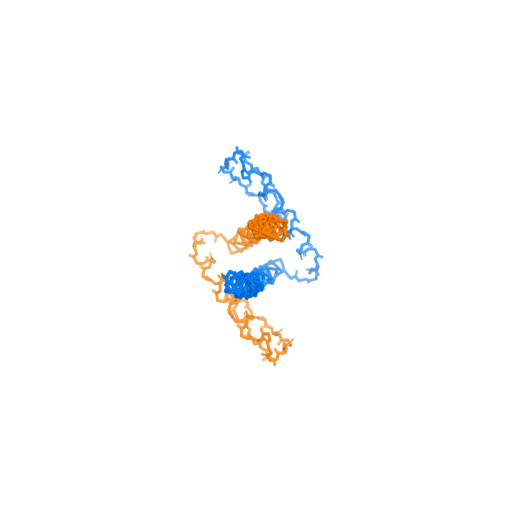 1
ATOM 1403 N N . SER B 1 84 ? 3.975 33.438 20.734 1 79.31 84 SER B N 1
ATOM 1404 C CA . SER B 1 84 ? 5.043 34.344 21.172 1 79.31 84 SER B CA 1
ATOM 1405 C C . SER B 1 84 ? 4.758 35.781 20.75 1 79.31 84 SER B C 1
ATOM 1407 O O . SER B 1 84 ? 5.051 36.719 21.5 1 79.31 84 SER B O 1
ATOM 1409 N N . GLU B 1 85 ? 4.172 36.062 19.688 1 73.19 85 GLU B N 1
ATOM 1410 C CA . GLU B 1 85 ? 3.846 37.406 19.203 1 73.19 85 GLU B CA 1
ATOM 1411 C C . GLU B 1 85 ? 2.662 37.969 19.953 1 73.19 85 GLU B C 1
ATOM 1413 O O . GLU B 1 85 ? 2.631 39.188 20.25 1 73.19 85 GLU B O 1
ATOM 1418 N N . SER B 1 86 ? 1.765 37.188 20.281 1 69.38 86 SER B N 1
ATOM 1419 C CA . SER B 1 86 ? 0.615 37.656 21.062 1 69.38 86 SER B CA 1
ATOM 1420 C C . SER B 1 86 ? 1.027 38.062 22.469 1 69.38 86 SER B C 1
ATOM 1422 O O . SER B 1 86 ? 0.419 38.969 23.047 1 69.38 86 SER B O 1
ATOM 1424 N N . GLU B 1 87 ? 1.924 37.438 23.078 1 65.25 87 GLU B N 1
ATOM 1425 C CA . GLU B 1 87 ? 2.438 37.781 24.391 1 65.25 87 GLU B CA 1
ATOM 1426 C C . GLU B 1 87 ? 3.236 39.094 24.344 1 65.25 87 GLU B C 1
ATOM 1428 O O . GLU B 1 87 ? 3.193 39.875 25.281 1 65.25 87 GLU B O 1
ATOM 1433 N N . LYS B 1 88 ? 3.986 39.375 23.297 1 65.81 88 LYS B N 1
ATOM 1434 C CA . LYS B 1 88 ? 4.746 40.625 23.141 1 65.81 88 LYS B CA 1
ATOM 1435 C C . LYS B 1 88 ? 3.818 41.812 22.984 1 65.81 88 LYS B C 1
ATOM 1437 O O . LYS B 1 88 ? 4.129 42.938 23.438 1 65.81 88 LYS B O 1
ATOM 1442 N N . ASP B 1 89 ? 2.748 41.688 22.328 1 56.53 89 ASP B N 1
ATOM 1443 C CA . ASP B 1 89 ? 1.821 42.812 22.156 1 56.53 89 ASP B CA 1
ATOM 1444 C C . ASP B 1 89 ? 1.031 43.062 23.438 1 56.53 89 ASP B C 1
ATOM 1446 O O . ASP B 1 89 ? 0.609 44.219 23.688 1 56.53 89 ASP B O 1
ATOM 1450 N N . SER B 1 90 ? 0.697 42.062 24.109 1 55.19 90 SER B N 1
ATOM 1451 C CA . SER B 1 90 ? -0.039 42.281 25.359 1 55.19 90 SER B CA 1
ATOM 1452 C C . SER B 1 90 ? 0.865 42.875 26.438 1 55.19 90 SER B C 1
ATOM 1454 O O . SER B 1 90 ? 0.38 43.375 27.453 1 55.19 90 SER B O 1
ATOM 1456 N N . ALA B 1 91 ? 2.199 42.688 26.203 1 52.72 91 ALA B N 1
ATOM 1457 C CA . ALA B 1 91 ? 3.057 43.406 27.125 1 52.72 91 ALA B CA 1
ATOM 1458 C C . ALA B 1 91 ? 3.242 44.875 26.688 1 52.72 91 ALA B C 1
ATOM 1460 O O . ALA B 1 91 ? 3.256 45.156 25.5 1 52.72 91 ALA B O 1
#

Organism: NCBI:txid2580412

Radius of gyration: 23.23 Å; Cα contacts (8 Å, |Δi|>4): 140; chains: 2; bounding box: 44×72×47 Å